Protein AF-A0A9P0KB95-F1 (afdb_monomer)

Mean predicted aligned error: 11.31 Å

Solvent-accessible surface area (backbone atoms only — not comparable to full-atom values): 5681 Å² total; per-residue (Å²): 133,88,84,81,90,71,82,91,67,94,80,76,85,71,56,49,68,60,53,50,52,48,40,52,47,38,74,75,69,45,56,61,70,58,47,20,62,74,71,76,41,58,52,69,60,54,53,50,52,44,53,47,58,74,72,51,82,71,90,86,76,76,78,66,55,91,75,79,74,73,75,71,80,78,73,80,77,77,78,80,77,84,129

Structure (mmCIF, N/CA/C/O backbone):
data_AF-A0A9P0KB95-F1
#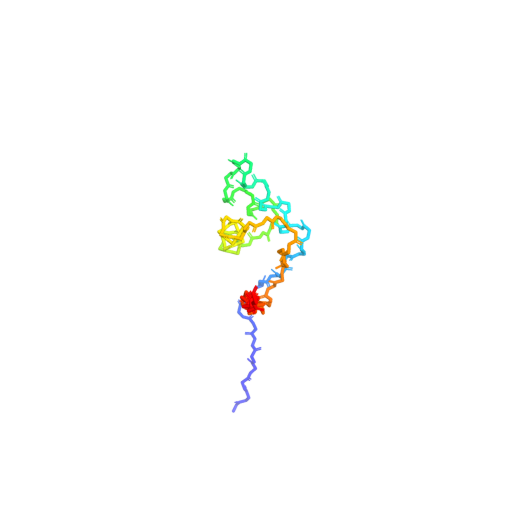
_entry.id   AF-A0A9P0KB95-F1
#
loop_
_atom_site.group_PDB
_atom_site.id
_atom_site.type_symbol
_atom_site.label_atom_id
_atom_site.label_alt_id
_atom_site.label_comp_id
_atom_site.label_asym_id
_atom_site.label_entity_id
_atom_site.label_seq_id
_atom_site.pdbx_PDB_ins_code
_atom_site.Cartn_x
_atom_site.Cartn_y
_atom_site.Cartn_z
_atom_site.occupancy
_atom_site.B_iso_or_equiv
_atom_site.auth_seq_id
_atom_site.auth_comp_id
_atom_site.auth_asym_id
_atom_site.auth_atom_id
_atom_site.pdbx_PDB_model_num
ATOM 1 N N . MET A 1 1 ? 9.618 -40.726 -2.474 1.00 71.00 1 MET A N 1
ATOM 2 C CA . MET A 1 1 ? 8.560 -39.897 -3.097 1.00 71.00 1 MET A CA 1
ATOM 3 C C . MET A 1 1 ? 9.110 -38.498 -3.355 1.00 71.00 1 MET A C 1
ATOM 5 O O . MET A 1 1 ? 9.623 -37.908 -2.410 1.00 71.00 1 MET A O 1
ATOM 9 N N . PRO A 1 2 ? 9.056 -37.973 -4.589 1.00 80.88 2 PRO A N 1
ATOM 10 C CA . PRO A 1 2 ? 9.488 -36.607 -4.875 1.00 80.88 2 PRO A CA 1
ATOM 11 C C . PRO A 1 2 ? 8.525 -35.584 -4.255 1.00 80.88 2 PRO A C 1
ATOM 13 O O . PRO A 1 2 ? 7.308 -35.762 -4.290 1.00 80.88 2 PRO A O 1
ATOM 16 N N . ARG A 1 3 ? 9.069 -34.510 -3.668 1.00 82.94 3 ARG A N 1
ATOM 17 C CA . ARG A 1 3 ? 8.290 -33.429 -3.047 1.00 82.94 3 ARG A CA 1
ATOM 18 C C . ARG A 1 3 ? 8.187 -32.253 -4.014 1.00 82.94 3 ARG A C 1
ATOM 20 O O . ARG A 1 3 ? 9.160 -31.536 -4.220 1.00 82.94 3 ARG A O 1
ATOM 27 N N . PHE A 1 4 ? 7.002 -32.033 -4.574 1.00 82.19 4 PHE A N 1
ATOM 28 C CA . PHE A 1 4 ? 6.731 -30.884 -5.438 1.00 82.19 4 PHE A CA 1
ATOM 29 C C . PHE A 1 4 ? 6.344 -29.673 -4.588 1.00 82.19 4 PHE A C 1
ATOM 31 O O . PHE A 1 4 ? 5.386 -29.719 -3.813 1.00 82.19 4 PHE A O 1
ATOM 38 N N . TRP A 1 5 ? 7.101 -28.583 -4.703 1.00 81.38 5 TRP A N 1
ATOM 39 C CA . TRP A 1 5 ? 6.811 -27.363 -3.957 1.00 81.38 5 TRP A CA 1
ATOM 40 C C . TRP A 1 5 ? 5.725 -26.551 -4.665 1.00 81.38 5 TRP A C 1
ATOM 42 O O . TRP A 1 5 ? 5.997 -25.771 -5.574 1.00 81.38 5 TRP A O 1
ATOM 52 N N . ILE A 1 6 ? 4.475 -26.728 -4.241 1.00 82.62 6 ILE A N 1
ATOM 53 C CA . ILE A 1 6 ? 3.334 -25.971 -4.767 1.00 82.62 6 ILE A CA 1
ATOM 54 C C . ILE A 1 6 ? 3.113 -24.735 -3.891 1.00 82.62 6 ILE A C 1
ATOM 56 O O . ILE A 1 6 ? 3.038 -24.821 -2.661 1.00 82.62 6 ILE A O 1
ATOM 60 N N . LYS A 1 7 ? 2.996 -23.558 -4.515 1.00 78.31 7 LYS A N 1
ATOM 61 C CA . LYS A 1 7 ? 2.640 -22.328 -3.797 1.00 78.31 7 LYS A CA 1
ATOM 62 C C . LYS A 1 7 ? 1.231 -22.466 -3.213 1.00 78.31 7 LYS A C 1
ATOM 64 O O . LYS A 1 7 ? 0.275 -22.707 -3.937 1.00 78.31 7 LYS A O 1
ATOM 69 N N . LYS A 1 8 ? 1.099 -22.247 -1.902 1.00 79.50 8 LYS A N 1
ATOM 70 C CA . LYS A 1 8 ? -0.187 -22.348 -1.187 1.00 79.50 8 LYS A CA 1
ATOM 71 C C . LYS A 1 8 ? -1.129 -21.161 -1.423 1.00 79.50 8 LYS A C 1
ATOM 73 O O . LYS A 1 8 ? -2.317 -21.277 -1.161 1.00 79.50 8 LYS A O 1
ATOM 78 N N . THR A 1 9 ? -0.610 -20.004 -1.849 1.00 77.88 9 THR A N 1
ATOM 79 C CA . THR A 1 9 ? -1.387 -18.755 -1.953 1.00 77.88 9 THR A CA 1
ATOM 80 C C . THR A 1 9 ? -1.215 -18.091 -3.315 1.00 77.88 9 THR A C 1
ATOM 82 O O . THR A 1 9 ? -0.110 -18.052 -3.854 1.00 77.88 9 THR A O 1
ATOM 85 N N . LYS A 1 10 ? -2.308 -17.525 -3.843 1.00 74.69 10 LYS A N 1
ATOM 86 C CA . LYS A 1 10 ? -2.342 -16.722 -5.078 1.00 74.69 10 LYS A CA 1
ATOM 87 C C . LYS A 1 10 ? -1.940 -15.264 -4.811 1.00 74.69 10 LYS A C 1
ATOM 89 O O . LYS A 1 10 ? -2.625 -14.341 -5.227 1.00 74.69 10 LYS A O 1
ATOM 94 N N . ARG A 1 11 ? -0.870 -15.044 -4.042 1.00 72.94 11 ARG A N 1
ATOM 95 C CA . ARG A 1 11 ? -0.385 -13.685 -3.763 1.00 72.94 11 ARG A CA 1
ATOM 96 C C . ARG A 1 11 ? 0.253 -13.122 -5.026 1.00 72.94 11 ARG A C 1
ATOM 98 O O . ARG A 1 11 ? 1.284 -13.629 -5.465 1.00 72.94 11 ARG A O 1
ATOM 105 N N . ILE A 1 12 ? -0.377 -12.098 -5.585 1.00 77.31 12 ILE A N 1
ATOM 106 C CA . ILE A 1 12 ? 0.131 -11.347 -6.729 1.00 77.31 12 ILE A CA 1
ATOM 107 C C . ILE A 1 12 ? 0.871 -10.127 -6.183 1.00 77.31 12 ILE A C 1
ATOM 109 O O . ILE A 1 12 ? 0.453 -9.524 -5.193 1.00 77.31 12 ILE A O 1
ATOM 113 N N . VAL A 1 13 ? 2.005 -9.801 -6.798 1.00 78.69 13 VAL A N 1
ATOM 114 C CA . VAL A 1 13 ? 2.708 -8.550 -6.517 1.00 78.69 13 VAL A CA 1
ATOM 115 C C . VAL A 1 13 ? 1.991 -7.456 -7.307 1.00 78.69 13 VAL A C 1
ATOM 117 O O . VAL A 1 13 ? 1.975 -7.538 -8.536 1.00 78.69 13 VAL A O 1
ATOM 120 N N . PRO A 1 14 ? 1.373 -6.464 -6.647 1.00 80.12 14 PRO A N 1
ATOM 121 C CA . PRO A 1 14 ? 0.747 -5.360 -7.357 1.00 80.12 14 PRO A CA 1
ATOM 122 C C . PRO A 1 14 ? 1.820 -4.498 -8.043 1.00 80.12 14 PRO A C 1
ATOM 124 O O . PRO A 1 14 ? 2.917 -4.344 -7.495 1.00 80.12 14 PRO A O 1
ATOM 127 N N . PRO A 1 15 ? 1.522 -3.920 -9.217 1.00 84.81 15 PRO A N 1
ATOM 128 C CA . PRO A 1 15 ? 2.440 -3.013 -9.895 1.00 84.81 15 PRO A CA 1
ATOM 129 C C . PRO A 1 15 ? 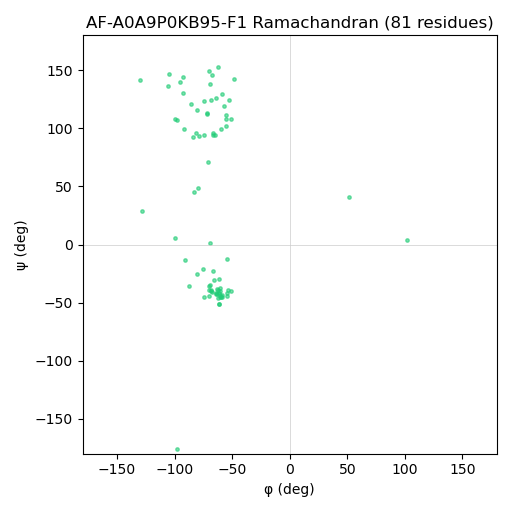2.708 -1.760 -9.047 1.00 84.81 15 PRO A C 1
ATOM 131 O O . PRO A 1 15 ? 1.872 -1.342 -8.238 1.00 84.81 15 PRO A O 1
ATOM 134 N N . SER A 1 16 ? 3.886 -1.155 -9.236 1.00 84.19 16 SER A N 1
ATOM 135 C CA . SER A 1 16 ? 4.371 -0.020 -8.434 1.00 84.19 16 SER A CA 1
ATOM 136 C C . SER A 1 16 ?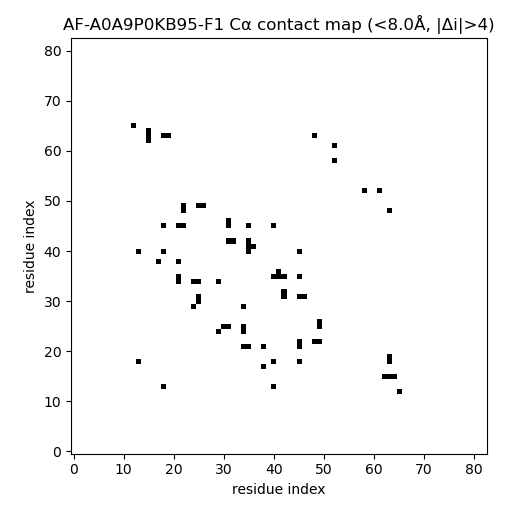 3.388 1.144 -8.395 1.00 84.19 16 SER A C 1
ATOM 138 O O . SER A 1 16 ? 3.158 1.724 -7.335 1.00 84.19 16 SER A O 1
ATOM 140 N N . ASP A 1 17 ? 2.778 1.449 -9.536 1.00 86.25 17 ASP A N 1
ATOM 141 C CA . ASP A 1 17 ? 1.916 2.619 -9.709 1.00 86.25 17 ASP A CA 1
ATOM 142 C C . ASP A 1 17 ? 0.603 2.452 -8.941 1.00 86.25 17 ASP A C 1
ATOM 144 O O . ASP A 1 17 ? 0.135 3.373 -8.272 1.00 86.25 17 ASP A O 1
ATOM 148 N N . VAL A 1 18 ? 0.064 1.230 -8.947 1.00 89.62 18 VAL A N 1
ATOM 149 C CA . VAL A 1 18 ? -1.145 0.865 -8.201 1.00 89.62 18 VAL A CA 1
ATOM 150 C C . VAL A 1 18 ? -0.881 0.905 -6.698 1.00 89.62 18 VAL A C 1
ATOM 152 O O . VAL A 1 18 ? -1.701 1.424 -5.940 1.00 89.62 18 VAL A O 1
ATOM 155 N N . MET A 1 19 ? 0.283 0.424 -6.248 1.00 89.69 19 MET A N 1
ATOM 156 C CA . MET A 1 19 ? 0.668 0.527 -4.838 1.00 89.69 19 MET A CA 1
ATOM 157 C C . MET A 1 19 ? 0.829 1.988 -4.400 1.00 89.69 19 MET A C 1
ATOM 159 O O . MET A 1 19 ? 0.377 2.352 -3.314 1.00 89.69 19 MET A O 1
ATOM 163 N N . LYS A 1 20 ? 1.442 2.833 -5.238 1.00 89.50 20 LYS A N 1
ATOM 164 C CA . LYS A 1 20 ? 1.622 4.261 -4.953 1.00 89.50 20 LYS A CA 1
ATOM 165 C C . LYS A 1 20 ? 0.275 4.971 -4.798 1.00 89.50 20 LYS A C 1
ATOM 167 O O . LYS A 1 20 ? 0.047 5.586 -3.757 1.00 89.50 20 LYS A O 1
ATOM 172 N N . ALA A 1 21 ? -0.633 4.795 -5.759 1.00 91.25 21 ALA A N 1
ATOM 173 C CA . ALA A 1 21 ? -1.977 5.370 -5.709 1.00 91.25 21 ALA A CA 1
ATOM 174 C C . ALA A 1 21 ? -2.760 4.904 -4.468 1.00 91.25 21 ALA A C 1
ATOM 176 O O . ALA A 1 21 ? -3.369 5.712 -3.766 1.00 91.25 21 ALA A O 1
ATOM 177 N N . ALA A 1 22 ? -2.686 3.610 -4.137 1.00 92.62 22 ALA A N 1
ATOM 178 C CA . ALA A 1 22 ? -3.356 3.059 -2.962 1.00 92.62 22 ALA A CA 1
ATOM 179 C C . ALA A 1 22 ? -2.829 3.646 -1.641 1.00 92.62 22 ALA A C 1
ATOM 181 O O . ALA A 1 22 ? -3.605 3.868 -0.709 1.00 92.62 22 ALA A O 1
ATOM 182 N N . VAL A 1 23 ? -1.519 3.886 -1.541 1.00 91.69 23 VAL A N 1
ATOM 183 C CA . VAL A 1 23 ? -0.898 4.497 -0.356 1.00 91.69 23 VAL A CA 1
ATOM 184 C C . VAL A 1 23 ? -1.284 5.970 -0.235 1.00 91.69 23 VAL A C 1
ATOM 186 O O . VAL A 1 23 ? -1.641 6.402 0.860 1.00 91.69 23 VAL A O 1
ATOM 189 N N . GLU A 1 24 ? -1.256 6.724 -1.334 1.00 91.25 24 GLU A N 1
ATOM 190 C CA . GLU A 1 24 ? -1.658 8.137 -1.363 1.00 91.25 24 GLU A CA 1
ATOM 191 C C . GLU A 1 24 ? -3.131 8.315 -0.972 1.00 91.25 24 GLU A C 1
ATOM 193 O O . GLU A 1 24 ? -3.443 9.168 -0.143 1.00 91.25 24 GLU A O 1
ATOM 198 N N . GLU A 1 25 ? -4.026 7.450 -1.456 1.00 93.81 25 GLU A N 1
ATOM 199 C CA . GLU A 1 25 ? -5.447 7.481 -1.088 1.00 93.81 25 GLU A CA 1
ATOM 200 C C . GLU A 1 25 ? -5.660 7.225 0.417 1.00 93.81 25 GLU A C 1
ATOM 202 O O . GLU A 1 25 ? -6.482 7.884 1.058 1.00 93.81 25 GLU A O 1
ATOM 207 N N . VAL A 1 26 ? -4.890 6.309 1.020 1.00 93.94 26 VAL A N 1
ATOM 208 C CA . VAL A 1 26 ? -4.947 6.059 2.474 1.00 93.94 26 VAL A CA 1
ATOM 209 C C . VAL A 1 26 ? -4.394 7.239 3.272 1.00 93.94 26 VAL A C 1
ATOM 211 O O . VAL A 1 26 ? -4.969 7.592 4.301 1.00 93.94 26 VAL A O 1
ATOM 214 N N . LEU A 1 27 ? -3.310 7.865 2.810 1.00 89.31 27 LEU A N 1
ATOM 215 C CA . LEU A 1 27 ? -2.760 9.064 3.450 1.00 89.31 27 LEU A CA 1
ATOM 216 C C . LEU A 1 27 ? -3.713 10.260 3.348 1.00 89.31 27 LEU A C 1
ATOM 218 O 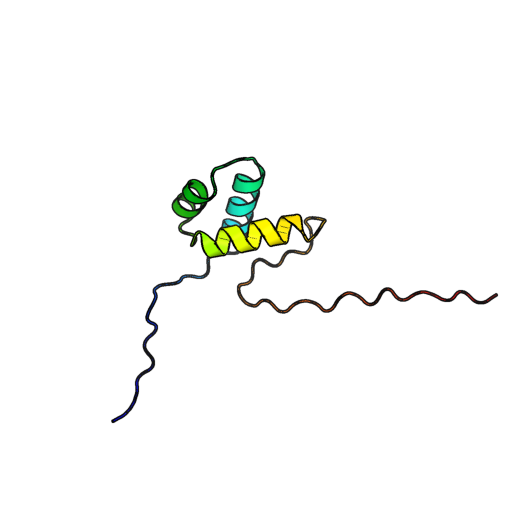O . LEU A 1 27 ? -3.779 11.055 4.280 1.00 89.31 27 LEU A O 1
ATOM 222 N N . GLY A 1 28 ? -4.512 10.329 2.281 1.00 89.44 28 GLY A N 1
ATOM 223 C CA . GLY A 1 28 ? -5.616 11.279 2.129 1.00 89.44 28 GLY A CA 1
ATOM 224 C C . GLY A 1 28 ? -6.818 11.025 3.052 1.00 89.44 28 GLY A C 1
ATOM 225 O O . GLY A 1 28 ? -7.803 11.752 2.974 1.00 89.44 28 GLY A O 1
ATOM 226 N N . GLY A 1 29 ? -6.766 10.009 3.923 1.00 91.69 29 GLY A N 1
ATOM 227 C CA . GLY A 1 29 ? -7.799 9.720 4.924 1.00 91.69 29 GLY A CA 1
ATOM 228 C C . GLY A 1 29 ? -8.747 8.573 4.566 1.00 91.69 29 GLY A C 1
ATOM 229 O O . GLY A 1 29 ? -9.672 8.278 5.329 1.00 91.69 29 GLY A O 1
ATOM 230 N N . ALA A 1 30 ? -8.539 7.880 3.441 1.00 93.75 30 ALA A N 1
ATOM 231 C CA . ALA A 1 30 ? -9.373 6.738 3.085 1.00 93.75 30 ALA A CA 1
ATOM 232 C C . ALA A 1 30 ? -9.137 5.526 4.006 1.00 93.75 30 ALA A C 1
ATOM 234 O O . ALA A 1 30 ? -8.039 5.255 4.501 1.00 93.75 30 ALA A O 1
ATOM 235 N N . LYS A 1 31 ? -10.188 4.720 4.210 1.00 94.88 31 LYS A N 1
ATOM 236 C CA . LYS A 1 31 ? -10.116 3.517 5.053 1.00 94.88 31 LYS A CA 1
ATOM 237 C C . LYS A 1 31 ? -9.231 2.450 4.408 1.00 94.88 31 LYS A C 1
ATOM 239 O O . LYS A 1 31 ? -9.560 1.929 3.346 1.00 94.88 31 LYS A O 1
ATOM 244 N N . LEU A 1 32 ? -8.220 1.990 5.144 1.00 93.25 32 LEU A N 1
ATOM 245 C CA . LEU A 1 32 ? -7.238 0.992 4.691 1.00 93.25 32 LEU A CA 1
ATOM 246 C C . LEU A 1 32 ? -7.861 -0.309 4.150 1.00 93.25 32 LEU A C 1
ATOM 248 O O . LEU A 1 32 ? -7.392 -0.872 3.169 1.00 93.25 32 LEU A O 1
ATOM 252 N N . ARG A 1 33 ? -8.938 -0.812 4.774 1.00 94.19 33 ARG A N 1
ATOM 253 C CA . ARG A 1 33 ? -9.643 -2.011 4.278 1.00 94.19 33 ARG A CA 1
ATOM 254 C C . ARG A 1 33 ? -10.383 -1.766 2.960 1.00 94.19 33 ARG A C 1
ATOM 256 O O . ARG A 1 33 ? -10.490 -2.693 2.165 1.00 94.19 33 ARG A O 1
ATOM 263 N N . ALA A 1 34 ? -10.929 -0.568 2.765 1.00 95.00 34 ALA A N 1
ATOM 264 C CA . ALA A 1 34 ? -11.687 -0.234 1.565 1.00 95.00 34 ALA A CA 1
ATOM 265 C C . ALA A 1 34 ? -10.741 -0.030 0.376 1.00 95.00 34 ALA A C 1
ATOM 267 O O . ALA A 1 34 ? -10.957 -0.618 -0.678 1.00 95.00 34 ALA A O 1
ATOM 268 N N . THR A 1 35 ? -9.645 0.702 0.582 1.00 95.19 35 THR A N 1
ATOM 269 C CA . THR A 1 35 ? -8.608 0.908 -0.437 1.00 95.19 35 THR A CA 1
ATOM 270 C C . THR A 1 35 ? -7.925 -0.401 -0.828 1.00 95.19 35 THR A C 1
ATOM 272 O O . THR A 1 35 ? -7.792 -0.684 -2.012 1.00 95.19 35 THR A O 1
ATOM 275 N N . ALA A 1 36 ? -7.596 -1.266 0.137 1.00 93.00 36 ALA A N 1
ATOM 276 C CA . ALA A 1 36 ? -7.049 -2.598 -0.142 1.00 93.00 36 ALA A CA 1
ATOM 277 C C . ALA A 1 36 ? -7.947 -3.419 -1.089 1.00 93.00 36 ALA A C 1
ATOM 279 O O . ALA A 1 36 ? -7.459 -4.003 -2.049 1.00 93.00 36 ALA A O 1
ATOM 280 N N . ARG A 1 37 ? -9.270 -3.412 -0.864 1.00 93.12 37 ARG A N 1
ATOM 281 C CA . ARG A 1 37 ? -10.233 -4.101 -1.741 1.00 93.12 37 ARG A CA 1
ATOM 282 C C . ARG A 1 37 ? -10.353 -3.447 -3.116 1.00 93.12 37 ARG A C 1
ATOM 284 O O . ARG A 1 37 ? -10.460 -4.161 -4.102 1.00 93.12 37 ARG A O 1
ATOM 291 N N . LYS A 1 38 ? -10.335 -2.114 -3.177 1.00 94.06 38 LYS A N 1
ATOM 292 C CA . LYS A 1 38 ? -10.437 -1.341 -4.425 1.00 94.06 38 LYS A CA 1
ATOM 293 C C . LYS A 1 38 ? -9.294 -1.652 -5.394 1.00 94.06 38 LYS A C 1
ATOM 295 O O . LYS A 1 38 ? -9.531 -1.751 -6.589 1.00 94.06 38 LYS A O 1
ATOM 300 N N . TYR A 1 39 ? -8.080 -1.817 -4.871 1.00 90.69 39 TYR A N 1
ATOM 301 C CA . TYR A 1 39 ? -6.878 -2.064 -5.672 1.00 90.69 39 TYR A CA 1
ATOM 302 C C . TYR A 1 39 ? -6.460 -3.542 -5.740 1.00 90.69 39 TYR A C 1
ATOM 304 O O . TYR A 1 39 ? -5.397 -3.838 -6.277 1.00 90.69 39 TYR A O 1
ATOM 312 N N . ASP A 1 40 ? -7.260 -4.459 -5.184 1.00 90.00 40 ASP A N 1
ATOM 313 C CA . ASP A 1 40 ? -6.935 -5.891 -5.049 1.00 90.00 40 ASP A CA 1
ATOM 314 C C . ASP A 1 40 ? -5.559 -6.152 -4.396 1.00 90.00 40 ASP A C 1
ATOM 316 O O . ASP A 1 40 ? -4.767 -7.005 -4.797 1.00 90.00 40 ASP A O 1
ATOM 320 N N . ILE A 1 41 ? -5.249 -5.369 -3.360 1.00 89.25 41 ILE A N 1
ATOM 321 C CA . ILE A 1 41 ? -4.004 -5.466 -2.595 1.00 89.25 41 ILE A CA 1
ATOM 322 C C . ILE A 1 41 ? -4.311 -6.106 -1.244 1.00 89.25 41 ILE A C 1
ATOM 324 O O . ILE A 1 41 ? -5.251 -5.721 -0.549 1.00 89.25 41 ILE A O 1
ATOM 328 N N . ASP A 1 42 ? -3.462 -7.036 -0.802 1.00 89.25 42 ASP A N 1
ATOM 329 C CA . ASP A 1 42 ? -3.556 -7.552 0.563 1.00 89.25 42 ASP A CA 1
ATOM 330 C C . ASP A 1 42 ? -3.402 -6.409 1.586 1.00 89.25 42 ASP A C 1
ATOM 332 O O . ASP A 1 42 ? -2.446 -5.625 1.567 1.00 89.25 42 ASP A O 1
ATOM 336 N N . LYS A 1 43 ? -4.342 -6.338 2.531 1.00 91.44 43 LYS A N 1
ATOM 337 C CA . LYS A 1 43 ? -4.396 -5.330 3.596 1.00 91.44 43 LYS A CA 1
ATOM 338 C C . LYS A 1 43 ? -3.063 -5.224 4.343 1.00 91.44 43 LYS A C 1
ATOM 340 O O . LYS A 1 43 ? -2.650 -4.121 4.710 1.00 91.44 43 LYS A O 1
ATOM 345 N N . GLN A 1 44 ? -2.407 -6.357 4.609 1.00 89.44 44 GLN A N 1
ATOM 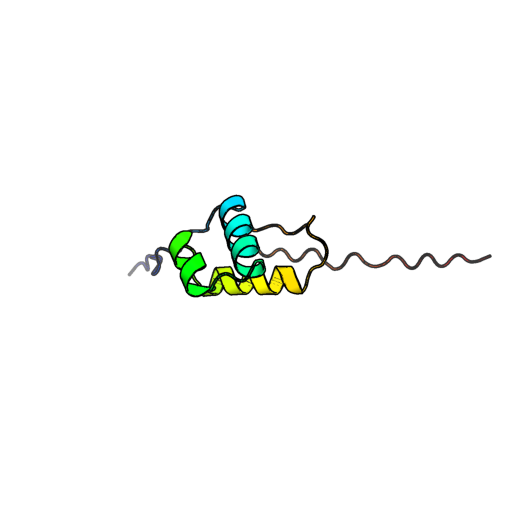346 C CA . GLN A 1 44 ? -1.117 -6.366 5.307 1.00 89.44 44 GLN A CA 1
ATOM 347 C C . GLN A 1 44 ? -0.028 -5.667 4.489 1.00 89.44 44 GLN A C 1
ATOM 349 O O . GLN A 1 44 ? 0.730 -4.865 5.038 1.00 89.44 44 GLN A O 1
ATOM 354 N N . THR A 1 45 ? 0.007 -5.930 3.184 1.00 89.00 45 THR A N 1
ATOM 355 C CA . THR A 1 45 ? 0.941 -5.314 2.241 1.00 89.00 45 THR A CA 1
ATOM 356 C C . THR A 1 45 ? 0.726 -3.806 2.194 1.00 89.00 45 THR A C 1
ATOM 358 O O . THR A 1 45 ? 1.668 -3.053 2.437 1.00 89.00 45 THR A O 1
ATOM 361 N N . LEU A 1 46 ? -0.518 -3.354 2.006 1.00 90.31 46 LEU A N 1
ATOM 362 C CA . LEU A 1 46 ? -0.836 -1.926 1.975 1.00 90.31 46 LEU A CA 1
ATOM 363 C C . LEU A 1 46 ? -0.451 -1.226 3.289 1.00 90.31 46 LEU A C 1
ATOM 365 O O . LEU A 1 46 ? 0.207 -0.189 3.279 1.00 90.31 46 LEU A O 1
ATOM 369 N N . SER A 1 47 ? -0.784 -1.825 4.438 1.00 91.31 47 SER A N 1
ATOM 370 C CA . SER A 1 47 ? -0.427 -1.271 5.752 1.00 91.31 47 SER A CA 1
ATOM 371 C C . SER A 1 47 ? 1.083 -1.140 5.953 1.00 91.31 47 SER A C 1
ATOM 373 O O . SER A 1 47 ? 1.536 -0.156 6.541 1.00 91.31 47 SER A O 1
ATOM 375 N N . ARG A 1 48 ? 1.868 -2.100 5.452 1.00 87.25 48 ARG A N 1
ATOM 376 C CA . ARG A 1 48 ? 3.332 -2.043 5.497 1.00 87.25 48 ARG A CA 1
ATOM 377 C C . ARG A 1 48 ? 3.869 -0.848 4.703 1.00 87.25 48 ARG A C 1
ATOM 379 O O . ARG A 1 48 ? 4.716 -0.127 5.223 1.00 87.25 48 ARG A O 1
ATOM 386 N N . TYR A 1 49 ? 3.372 -0.617 3.488 1.00 87.62 49 TYR A N 1
ATOM 387 C CA . TYR A 1 49 ? 3.837 0.496 2.650 1.00 87.62 49 TYR A CA 1
ATOM 388 C C . TYR A 1 49 ? 3.401 1.867 3.176 1.00 87.62 49 TYR A C 1
ATOM 390 O O . TYR A 1 49 ? 4.198 2.800 3.131 1.00 87.62 49 TYR A O 1
ATOM 398 N N . VAL A 1 50 ? 2.203 1.984 3.758 1.00 88.88 50 VAL A N 1
ATOM 399 C CA . VAL A 1 50 ? 1.764 3.220 4.434 1.00 88.88 50 VAL A CA 1
ATOM 400 C C . VAL A 1 50 ? 2.692 3.559 5.604 1.00 88.88 50 VAL A C 1
ATOM 402 O O . VAL A 1 50 ? 3.150 4.691 5.723 1.00 88.88 50 VAL A O 1
ATOM 405 N N . LYS A 1 51 ? 3.044 2.570 6.439 1.00 86.38 51 LYS A N 1
ATOM 406 C CA . LYS A 1 51 ? 4.007 2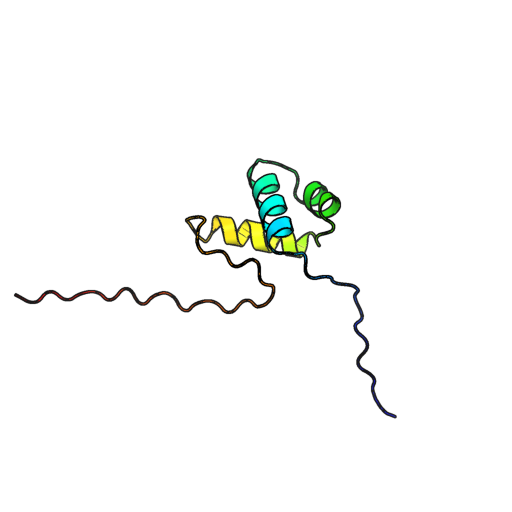.777 7.534 1.00 86.38 51 LYS A CA 1
ATOM 407 C C . LYS A 1 51 ? 5.375 3.215 7.018 1.00 86.38 51 LYS A C 1
ATOM 409 O O . LYS A 1 51 ? 5.948 4.142 7.571 1.00 86.38 51 LYS A O 1
ATOM 414 N N . LYS A 1 52 ? 5.873 2.583 5.951 1.00 80.62 52 LYS A N 1
ATOM 415 C CA . LYS A 1 52 ? 7.147 2.960 5.322 1.00 80.62 52 LYS A CA 1
ATOM 416 C C . LYS A 1 52 ? 7.123 4.414 4.843 1.00 80.62 52 LYS A C 1
ATOM 418 O O . LYS A 1 52 ? 8.041 5.161 5.145 1.00 80.62 52 LYS A O 1
ATOM 423 N N . ARG A 1 53 ? 6.040 4.835 4.182 1.00 82.00 53 ARG A N 1
ATOM 424 C CA . ARG A 1 53 ? 5.861 6.215 3.706 1.00 82.00 53 ARG A CA 1
ATOM 425 C C . ARG A 1 53 ? 5.854 7.255 4.832 1.00 82.00 53 ARG A C 1
ATOM 427 O O . ARG A 1 53 ? 6.266 8.378 4.591 1.00 82.00 53 ARG A O 1
ATOM 434 N N . ASN A 1 54 ? 5.402 6.889 6.032 1.00 78.25 54 ASN A N 1
ATOM 435 C CA . ASN A 1 54 ? 5.427 7.780 7.197 1.00 78.25 54 ASN A CA 1
ATOM 436 C C . ASN A 1 54 ? 6.799 7.836 7.890 1.00 78.25 54 ASN A C 1
ATOM 438 O O . ASN A 1 54 ? 7.078 8.809 8.581 1.00 78.25 54 ASN A O 1
ATOM 442 N N . LEU A 1 55 ? 7.624 6.791 7.755 1.00 72.19 55 LEU A N 1
ATOM 443 C CA . LEU A 1 55 ? 8.961 6.719 8.357 1.00 72.19 55 LEU A CA 1
ATOM 444 C C . LEU A 1 55 ? 10.036 7.346 7.454 1.00 72.19 55 LEU A C 1
ATOM 446 O O . LEU A 1 55 ? 10.957 7.981 7.960 1.00 72.19 55 LEU A O 1
ATOM 450 N N . ASP A 1 56 ? 9.900 7.191 6.135 1.00 64.25 56 ASP A N 1
ATOM 451 C CA . ASP A 1 56 ? 10.813 7.736 5.129 1.00 64.25 56 ASP A CA 1
ATOM 452 C C . ASP A 1 56 ? 10.244 9.060 4.564 1.00 64.25 56 ASP A C 1
ATOM 454 O O . ASP A 1 56 ? 9.297 9.045 3.778 1.00 64.25 56 ASP A O 1
ATOM 458 N N . ALA A 1 57 ? 10.820 10.213 4.921 1.00 55.78 57 ALA A N 1
ATOM 459 C CA . ALA A 1 57 ? 10.574 11.497 4.243 1.00 55.78 57 ALA A CA 1
ATOM 460 C C . ALA A 1 57 ? 11.782 11.876 3.357 1.00 55.78 57 ALA A C 1
ATOM 462 O O . ALA A 1 57 ? 12.907 11.611 3.786 1.00 55.78 57 ALA A O 1
ATOM 463 N N . PRO A 1 58 ? 11.640 12.552 2.190 1.00 56.84 58 PRO A N 1
ATOM 464 C CA . PRO A 1 58 ? 10.465 12.846 1.369 1.00 56.84 58 PRO A CA 1
ATOM 465 C C . PRO A 1 58 ? 10.309 11.861 0.186 1.00 56.84 58 PRO A C 1
ATOM 467 O O . PRO A 1 58 ? 11.050 10.895 0.023 1.00 56.84 58 PRO A O 1
ATOM 470 N N . ALA A 1 59 ? 9.298 12.130 -0.640 1.00 56.94 59 ALA A N 1
ATOM 471 C CA . ALA A 1 59 ? 8.628 11.256 -1.596 1.00 56.94 59 ALA A CA 1
ATOM 472 C C . ALA A 1 59 ? 9.462 10.517 -2.659 1.00 56.94 59 ALA A C 1
ATOM 474 O O . ALA A 1 59 ? 8.909 9.634 -3.325 1.00 56.94 59 ALA A O 1
ATOM 475 N N . GLU A 1 60 ? 10.729 10.875 -2.839 1.00 56.91 60 GLU A N 1
ATOM 476 C CA . GLU A 1 60 ? 11.409 10.709 -4.126 1.00 56.91 60 GLU A CA 1
ATOM 477 C C . GLU A 1 60 ? 12.136 9.374 -4.309 1.00 56.91 60 GLU A C 1
ATOM 479 O O . GLU A 1 60 ? 12.444 9.007 -5.434 1.00 56.91 60 GLU A O 1
ATOM 484 N N . ASN A 1 61 ? 12.333 8.586 -3.246 1.00 55.34 61 ASN A N 1
ATOM 485 C CA . ASN A 1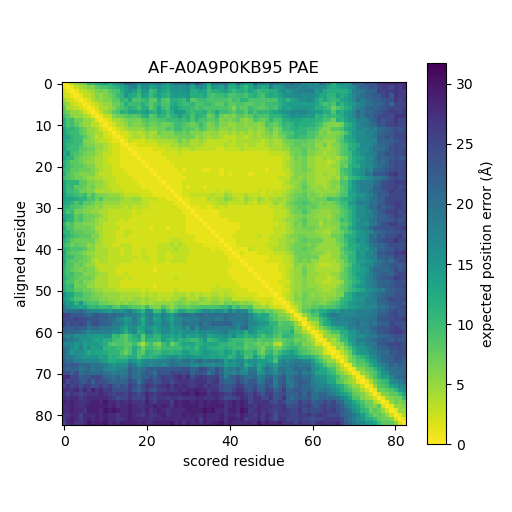 61 ? 13.138 7.355 -3.315 1.00 55.34 61 ASN A CA 1
ATOM 486 C C . ASN A 1 61 ? 12.439 6.106 -2.756 1.00 55.34 61 ASN A C 1
ATOM 488 O O . ASN A 1 61 ? 13.091 5.192 -2.250 1.00 55.34 61 ASN A O 1
ATOM 492 N N . ILE A 1 62 ? 11.104 6.030 -2.814 1.00 63.34 62 ILE A N 1
ATOM 493 C CA . ILE A 1 62 ? 10.406 4.816 -2.366 1.00 63.34 62 ILE A CA 1
ATOM 494 C C . ILE A 1 62 ? 10.206 3.868 -3.541 1.00 63.34 62 ILE A C 1
ATOM 496 O O . ILE A 1 62 ? 9.257 3.983 -4.311 1.00 63.34 62 ILE A O 1
ATOM 500 N N . THR A 1 63 ? 11.079 2.869 -3.637 1.00 67.94 63 THR A N 1
ATOM 501 C CA . THR A 1 63 ? 10.856 1.724 -4.519 1.00 67.94 63 THR A CA 1
ATOM 502 C C . THR A 1 63 ? 9.747 0.845 -3.930 1.00 67.94 63 THR A C 1
ATOM 504 O O . THR A 1 63 ? 9.930 0.211 -2.883 1.00 67.94 63 THR A O 1
ATOM 507 N N . TYR A 1 64 ? 8.593 0.788 -4.599 1.00 69.44 64 TYR A N 1
ATOM 508 C CA . TYR A 1 64 ? 7.482 -0.126 -4.291 1.00 69.44 64 TYR A CA 1
ATOM 509 C C . TYR A 1 64 ? 7.756 -1.535 -4.842 1.00 69.44 64 TYR A C 1
ATOM 511 O O . TYR A 1 64 ? 6.930 -2.123 -5.531 1.00 69.44 64 TYR A O 1
ATOM 519 N N . SER A 1 65 ? 8.951 -2.063 -4.567 1.00 67.00 65 SER A N 1
ATOM 520 C CA . SER A 1 65 ? 9.331 -3.435 -4.910 1.00 67.00 65 SER A CA 1
ATOM 521 C C . SER A 1 65 ? 9.036 -4.370 -3.728 1.00 67.00 65 SER A C 1
ATOM 523 O O . SER A 1 65 ? 9.184 -3.946 -2.573 1.00 67.00 65 SER A O 1
ATOM 525 N N . PRO A 1 66 ? 8.612 -5.626 -3.969 1.00 63.19 66 PRO A N 1
ATOM 526 C CA . PRO A 1 66 ? 8.535 -6.655 -2.929 1.00 63.19 66 PRO A CA 1
ATOM 527 C C . PRO A 1 66 ? 9.922 -7.066 -2.407 1.00 63.19 66 PRO A C 1
ATOM 529 O O . PRO A 1 66 ? 10.026 -7.550 -1.279 1.00 63.19 66 PRO A O 1
ATOM 532 N N . ASP A 1 67 ? 10.978 -6.845 -3.196 1.00 60.91 67 ASP A N 1
ATOM 533 C CA . ASP A 1 67 ? 12.358 -7.116 -2.807 1.00 60.91 67 ASP A CA 1
ATOM 534 C C . ASP A 1 67 ? 12.901 -5.930 -2.009 1.00 60.91 67 ASP A C 1
ATOM 536 O O . ASP A 1 67 ? 13.412 -4.945 -2.547 1.00 60.91 67 ASP A O 1
ATOM 540 N N . PHE A 1 68 ? 12.770 -6.019 -0.687 1.00 52.84 68 PHE A N 1
ATOM 541 C CA . PHE A 1 68 ? 13.310 -5.050 0.264 1.00 52.84 68 PHE A CA 1
ATOM 542 C C . PHE A 1 68 ? 14.844 -5.143 0.323 1.00 52.84 68 PHE A C 1
ATOM 544 O O . PHE A 1 68 ? 15.405 -5.587 1.322 1.00 52.84 68 PHE A O 1
ATOM 551 N N . LYS A 1 69 ? 15.559 -4.709 -0.719 1.00 51.12 69 LYS A N 1
ATOM 552 C CA . LYS A 1 69 ? 16.968 -4.334 -0.546 1.00 51.12 69 LYS A CA 1
ATOM 553 C C . LYS A 1 69 ? 16.971 -2.987 0.169 1.00 51.12 69 LYS A C 1
ATOM 555 O O . LYS A 1 69 ? 16.794 -1.947 -0.457 1.00 51.12 69 LYS A O 1
ATOM 560 N N . THR A 1 70 ? 17.080 -3.006 1.496 1.00 50.03 70 THR A N 1
ATOM 561 C CA . THR A 1 70 ? 17.377 -1.801 2.275 1.00 50.03 70 THR A CA 1
ATOM 562 C C . THR A 1 70 ? 18.663 -1.211 1.713 1.00 50.03 70 THR A C 1
ATOM 564 O O . THR A 1 70 ? 19.729 -1.805 1.879 1.00 50.03 70 THR A O 1
ATOM 567 N N . ALA A 1 71 ? 18.574 -0.083 1.008 1.00 48.16 71 ALA A N 1
ATOM 568 C CA . ALA A 1 71 ? 19.756 0.718 0.749 1.00 48.16 71 ALA A CA 1
ATOM 569 C C . ALA A 1 71 ? 20.342 1.054 2.126 1.00 48.16 71 ALA A C 1
ATOM 571 O O . ALA A 1 71 ? 19.639 1.590 2.985 1.00 48.16 71 ALA A O 1
ATOM 572 N N . LEU A 1 72 ? 21.581 0.622 2.367 1.00 52.94 72 LEU A N 1
ATOM 573 C CA . LEU A 1 72 ? 22.317 0.941 3.587 1.00 52.94 72 LEU A CA 1
ATOM 574 C C . LEU A 1 72 ? 22.214 2.452 3.839 1.00 52.94 72 LEU A C 1
ATOM 576 O O . LEU A 1 72 ? 22.238 3.212 2.864 1.00 52.94 72 LEU A O 1
ATOM 580 N N . PRO A 1 73 ? 22.099 2.902 5.103 1.00 49.56 73 PRO A N 1
ATOM 581 C CA . PRO A 1 73 ? 22.062 4.327 5.390 1.00 49.56 73 PRO A CA 1
ATOM 582 C C . PRO A 1 73 ? 23.280 4.963 4.727 1.00 49.56 73 PRO A C 1
ATOM 584 O O . PRO A 1 73 ? 24.408 4.511 4.946 1.00 49.56 73 PRO A O 1
ATOM 587 N N . ILE A 1 74 ? 23.042 5.970 3.881 1.00 54.81 74 ILE A N 1
ATOM 588 C CA . ILE A 1 74 ? 24.097 6.801 3.303 1.00 54.81 74 ILE A CA 1
ATOM 589 C C . ILE A 1 74 ? 24.928 7.255 4.500 1.00 54.81 74 ILE A C 1
ATOM 591 O O . ILE A 1 74 ? 24.436 8.011 5.341 1.00 54.81 74 ILE A O 1
ATOM 595 N N . LYS A 1 75 ? 26.145 6.713 4.649 1.00 48.75 75 LYS A N 1
ATOM 596 C CA . LYS A 1 75 ? 27.059 7.144 5.703 1.00 48.75 75 LYS A CA 1
ATOM 597 C C . LYS A 1 75 ? 27.197 8.646 5.503 1.00 48.75 75 LYS A C 1
ATOM 599 O O . LYS A 1 75 ? 27.724 9.064 4.477 1.00 48.75 75 LYS A O 1
ATOM 604 N N . LYS A 1 76 ? 26.673 9.447 6.438 1.00 51.88 76 LYS A N 1
ATOM 605 C CA . LYS A 1 76 ? 26.956 10.880 6.492 1.00 51.88 76 LYS A CA 1
ATOM 606 C C . LYS A 1 76 ? 28.474 10.980 6.559 1.00 51.88 76 LYS A C 1
ATOM 608 O O . LYS A 1 76 ? 29.060 10.690 7.599 1.00 51.88 76 LYS A O 1
ATOM 613 N N . THR A 1 77 ? 29.118 11.298 5.445 1.00 56.78 77 THR A N 1
ATOM 614 C CA . THR A 1 77 ? 30.520 11.685 5.439 1.00 56.78 77 THR A CA 1
ATOM 615 C C . THR A 1 77 ? 30.578 12.994 6.209 1.00 56.78 77 THR A C 1
ATOM 617 O O . THR A 1 77 ? 30.290 14.056 5.661 1.00 56.78 77 THR A O 1
ATOM 620 N N . LEU A 1 78 ? 30.852 12.907 7.512 1.00 50.84 78 LEU A N 1
ATOM 621 C CA . LEU A 1 78 ? 31.317 14.040 8.295 1.00 50.84 78 LEU A CA 1
ATOM 622 C C . LEU A 1 78 ? 32.622 14.482 7.640 1.00 50.84 78 LEU A C 1
ATOM 624 O O . LEU A 1 78 ? 33.663 13.848 7.800 1.00 50.84 78 LEU A O 1
ATOM 628 N N . VAL A 1 79 ? 32.532 15.529 6.826 1.00 55.09 79 VAL A N 1
ATOM 629 C CA . VAL A 1 79 ? 33.696 16.248 6.329 1.00 55.09 79 VAL A CA 1
ATOM 630 C C . VAL A 1 79 ? 34.309 16.921 7.552 1.00 55.09 79 VAL A C 1
ATOM 632 O O . VAL A 1 79 ? 33.858 17.982 7.977 1.00 55.09 79 VAL A O 1
ATOM 635 N N . TYR A 1 80 ? 35.309 16.282 8.156 1.00 49.91 80 TYR A N 1
ATOM 636 C CA . TYR A 1 80 ? 36.219 16.969 9.061 1.00 49.91 80 TYR A CA 1
ATOM 637 C C . TYR A 1 80 ? 37.017 17.957 8.214 1.00 49.91 80 TYR A C 1
ATOM 639 O O . TYR A 1 80 ? 38.011 17.597 7.585 1.00 49.91 80 TYR A O 1
ATOM 647 N N . ARG A 1 81 ? 36.546 19.203 8.147 1.00 45.41 81 ARG A N 1
ATOM 648 C CA . ARG A 1 81 ? 37.350 20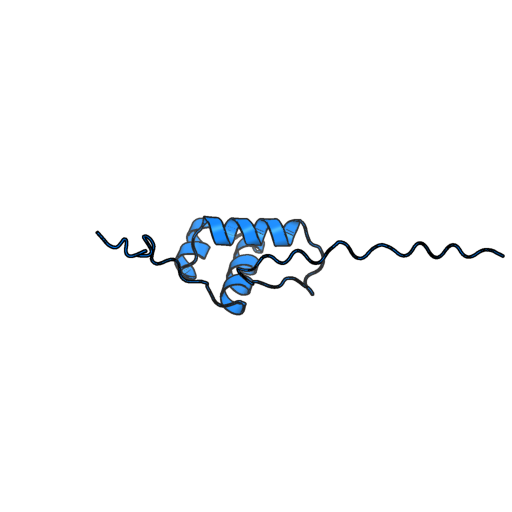.309 7.638 1.00 45.41 81 ARG A CA 1
ATOM 649 C C . ARG A 1 81 ? 38.288 20.728 8.763 1.00 45.41 81 ARG A C 1
ATOM 651 O O . ARG A 1 81 ? 37.910 21.483 9.650 1.00 45.41 81 ARG A O 1
ATOM 658 N N . ILE A 1 82 ? 39.479 20.145 8.739 1.00 52.72 82 ILE A N 1
ATOM 659 C CA . ILE A 1 82 ? 40.659 20.680 9.411 1.00 52.72 82 ILE A CA 1
ATOM 660 C C . ILE A 1 82 ? 41.123 21.873 8.569 1.00 52.72 82 ILE A C 1
ATOM 662 O O . ILE A 1 82 ? 41.313 21.709 7.362 1.00 52.72 82 ILE A O 1
ATOM 666 N N . ILE A 1 83 ? 41.211 23.040 9.210 1.00 55.81 83 ILE A N 1
ATOM 667 C CA . ILE A 1 83 ? 42.151 24.176 9.073 1.00 55.81 83 ILE A CA 1
ATOM 668 C C . ILE A 1 83 ? 41.456 25.389 9.689 1.00 55.81 83 ILE A C 1
ATOM 670 O O . ILE A 1 83 ? 40.397 25.793 9.156 1.00 55.81 83 ILE A O 1
#

Nearest PDB structures (foldseek):
  1mdm-assembly1_A  TM=6.402E-01  e=2.370E+00  Homo sapiens
  5yi3-assembly1_A  TM=5.641E-01  e=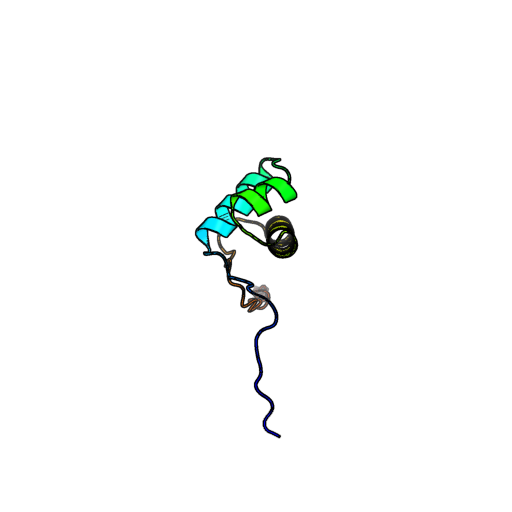3.492E+00  Lactococcus lactis subsp. lactis Il1403
  3tgn-assembly1_A  TM=5.978E-01  e=4.523E+00  Streptococcus pneumoniae D39
  5yi2-assembly2_E  TM=5.754E-01  e=9.825E+00  Lactococcus lactis subsp. lactis Il1403

pLDDT: mean 76.32, std 15.93, range [45.41, 95.19]

Foldseek 3Di:
DDDDDDDPDPQDQQDQVLLVVLLVVVVVPDDLVVSCVVSVHDSVLSVVVNVVPVVDDDDDDDDSDPPPPPPDPPPPPPPPPDD

InterPro domains:
  IPR007889 DNA binding HTH domain, Psq-type [PF05225] (17-54)

Organism: Acanthoscelides obtectus (NCBI:txid200917)

Radius of gyration: 18.41 Å; Cα contacts (8 Å, |Δi|>4): 39; chains: 1; bounding box: 54×64×19 Å

Secondary structure (DSSP, 8-state):
-------S-------HHHHHHHHHHHHTT--HHHHHHHTT--HHHHHHHHHHHHHS-SGGG----SS---PPP----------

Sequence (83 aa):
MPRFWIKKTKRIVPPSDVMKAAVEEVLGGAKLRATARKYDIDKQTLSRYVKKRNLDAPAENITYSPDFKTALPIKKTLVYRII